Protein AF-A0A2S7U3H9-F1 (afdb_monomer_lite)

Secondary structure (DSSP, 8-state):
---EEETTEEESS---SSTT--HHHHHHHHHHHHHHH--SS-PPP-------TTSSS----HHHHHTTTTTSTTHHHHHHHHHHHHHHHTTS--TTTSPPPPP-S--GGG--TTT-

Radius of gyration: 21.02 Å; chains: 1; bounding box: 39×39×53 Å

Foldseek 3Di:
DDWDDDPPDIDPPDDDPDPPDDPLVVLVVSVVVVVVPDPPDPDDDDDDRDDPPPDPPHDDDPVVVVVCVVVCPVDPVVVVVVVVVVCVVVVVDDCVVPPDDDDDDDGPVPDDPVRD

Sequence (116 aa):
MRYWCDDANIYHPFTPEDKKFYFTDAITNKALGWLDEEPAEDKPFYLYLAFTAPHYPLHAWPEDIAKYKGKYDSGYESIRKARYQRMVKMGLIDPAKSPMQRWKGRAWSELTGIEL

Structure (mmCIF, N/CA/C/O backbone):
data_AF-A0A2S7U3H9-F1
#
_entry.id   AF-A0A2S7U3H9-F1
#
loop_
_atom_site.group_PDB
_atom_site.id
_atom_site.type_symbol
_atom_site.label_atom_id
_atom_site.label_alt_id
_atom_site.label_comp_id
_atom_site.label_asym_id
_atom_site.label_entity_id
_atom_site.label_seq_id
_atom_site.pdbx_PDB_ins_code
_atom_site.Cartn_x
_atom_site.Cartn_y
_atom_site.Cartn_z
_atom_site.occupancy
_atom_site.B_iso_or_equiv
_atom_site.auth_seq_id
_atom_site.auth_comp_id
_atom_site.auth_asym_id
_atom_site.auth_atom_id
_atom_site.pdbx_PDB_model_num
ATOM 1 N N . MET A 1 1 ? -4.410 20.529 4.223 1.00 52.19 1 MET A N 1
ATOM 2 C CA . MET A 1 1 ? -4.598 20.672 5.681 1.00 52.19 1 MET A CA 1
ATOM 3 C C . MET A 1 1 ? -4.945 19.291 6.226 1.00 52.19 1 MET A C 1
ATOM 5 O O . MET A 1 1 ? -5.853 18.681 5.677 1.00 52.19 1 MET A O 1
ATOM 9 N N . ARG A 1 2 ? -4.132 18.718 7.130 1.00 71.12 2 ARG A N 1
ATOM 10 C CA . ARG A 1 2 ? -4.264 17.311 7.567 1.00 71.12 2 ARG A CA 1
ATOM 11 C C . ARG A 1 2 ? -5.071 17.259 8.861 1.00 71.12 2 ARG A C 1
ATOM 13 O O . ARG A 1 2 ? -4.546 17.613 9.914 1.00 71.12 2 ARG A O 1
ATOM 20 N N . TYR A 1 3 ? -6.334 16.869 8.744 1.00 85.31 3 TYR A N 1
ATOM 21 C CA . TYR A 1 3 ? -7.171 16.513 9.884 1.00 85.31 3 TYR A CA 1
ATOM 22 C C . TYR A 1 3 ? -6.816 15.097 10.333 1.00 85.31 3 TYR A C 1
ATOM 24 O O . TYR A 1 3 ? -6.599 14.222 9.493 1.00 85.31 3 TYR A O 1
ATOM 32 N N . TRP A 1 4 ? -6.766 14.888 11.641 1.00 86.44 4 TRP A N 1
ATOM 33 C CA . TRP A 1 4 ? -6.737 13.567 12.253 1.00 86.44 4 TRP A CA 1
ATOM 34 C C . TRP A 1 4 ? -7.971 13.426 13.128 1.00 86.44 4 TRP A C 1
ATOM 36 O O . TRP A 1 4 ? -8.227 14.302 13.950 1.00 86.44 4 TRP A O 1
ATOM 46 N N . CYS A 1 5 ? -8.734 12.358 12.933 1.00 88.38 5 CYS A N 1
ATOM 47 C CA . CYS A 1 5 ? -9.906 12.066 13.745 1.00 88.38 5 CYS A CA 1
ATOM 48 C C . CYS A 1 5 ? -9.653 10.766 14.508 1.00 88.38 5 CYS A C 1
ATOM 50 O O . CYS A 1 5 ? -9.309 9.762 13.887 1.00 88.38 5 CYS A O 1
ATOM 52 N N . ASP A 1 6 ? -9.829 10.802 15.824 1.00 88.69 6 ASP A N 1
ATOM 53 C CA . ASP A 1 6 ? -9.786 9.636 16.706 1.00 88.69 6 ASP A CA 1
ATOM 54 C C . ASP A 1 6 ? -11.073 9.617 17.535 1.00 88.69 6 ASP A C 1
ATOM 56 O O . ASP A 1 6 ? -11.254 10.425 18.451 1.00 88.69 6 ASP A O 1
ATOM 60 N N . ASP A 1 7 ? -12.000 8.748 17.135 1.00 86.81 7 ASP A N 1
ATOM 61 C CA . ASP A 1 7 ? -13.388 8.725 17.593 1.00 86.81 7 ASP A CA 1
ATOM 62 C C . ASP A 1 7 ? -14.040 10.121 17.541 1.00 86.81 7 ASP A C 1
ATOM 64 O O . ASP A 1 7 ? -14.244 10.685 16.463 1.00 86.81 7 ASP A O 1
ATOM 68 N N . ALA A 1 8 ? -14.368 10.695 18.699 1.00 89.75 8 ALA A N 1
ATOM 69 C CA . ALA A 1 8 ? -14.994 12.010 18.812 1.00 89.75 8 ALA A CA 1
ATOM 70 C C . ALA A 1 8 ? -13.994 13.180 18.727 1.00 89.75 8 ALA A C 1
ATOM 72 O O . ALA A 1 8 ? -14.408 14.339 18.658 1.00 89.75 8 ALA A O 1
ATOM 73 N N . ASN A 1 9 ? -12.688 12.907 18.752 1.00 91.69 9 ASN A N 1
ATOM 74 C CA . ASN A 1 9 ? -11.654 13.934 18.784 1.00 91.69 9 ASN A CA 1
ATOM 75 C C . ASN A 1 9 ? -11.182 14.275 17.373 1.00 91.69 9 ASN A C 1
ATOM 77 O O . ASN A 1 9 ? -10.853 13.391 16.585 1.00 91.69 9 ASN A O 1
ATOM 81 N N . ILE A 1 10 ? -11.092 15.571 17.072 1.00 92.19 10 ILE A N 1
ATOM 82 C CA . ILE A 1 10 ? -10.578 16.080 15.799 1.00 92.19 10 ILE A CA 1
ATOM 83 C C . ILE A 1 10 ? -9.367 16.963 16.084 1.00 92.19 10 ILE A C 1
ATOM 85 O O . ILE A 1 10 ? -9.460 17.960 16.798 1.00 92.19 10 ILE A O 1
ATOM 89 N N . TYR A 1 11 ? -8.236 16.624 15.477 1.00 90.19 11 TYR A N 1
ATOM 90 C CA . TYR A 1 11 ? -6.971 17.334 15.604 1.00 90.19 11 TYR A CA 1
ATOM 91 C C . TYR A 1 11 ? -6.630 18.018 14.281 1.00 90.19 11 TYR A C 1
ATOM 93 O O . TYR A 1 11 ? -6.632 17.387 13.218 1.00 90.19 11 TYR A O 1
ATOM 101 N N . HIS A 1 12 ? -6.332 19.320 14.336 1.00 88.81 12 HIS A N 1
ATOM 102 C CA . HIS A 1 12 ? -5.962 20.089 13.154 1.00 88.81 12 HIS A CA 1
ATOM 103 C C . HIS A 1 12 ? -5.123 21.351 13.485 1.00 88.81 12 HIS A C 1
ATOM 105 O O . HIS A 1 12 ? -5.631 22.246 14.161 1.00 88.81 12 HIS A O 1
ATOM 111 N N . PRO A 1 13 ? -3.899 21.502 12.935 1.00 88.00 13 PRO A N 1
ATOM 112 C CA . PRO A 1 13 ? -3.172 20.483 12.183 1.00 88.00 13 PRO A CA 1
ATOM 113 C C . PRO A 1 13 ? -2.770 19.330 13.108 1.00 88.00 13 PRO A C 1
ATOM 115 O O . PRO A 1 13 ? -2.547 19.535 14.298 1.00 88.00 13 PRO A O 1
ATOM 118 N N . PHE A 1 14 ? -2.647 18.125 12.560 1.00 88.62 14 PHE A N 1
ATOM 119 C CA . PHE A 1 14 ? -2.062 17.008 13.292 1.00 88.62 14 PHE A CA 1
ATOM 120 C C . PHE A 1 14 ? -0.651 16.706 12.789 1.00 88.62 14 PHE A C 1
ATOM 122 O O . PHE A 1 14 ? -0.452 16.371 11.617 1.00 88.62 14 PHE A O 1
ATOM 129 N N . THR A 1 15 ? 0.311 16.808 13.703 1.00 90.12 15 THR A N 1
ATOM 130 C CA . THR A 1 15 ? 1.683 16.336 13.526 1.00 90.12 15 THR A CA 1
ATOM 131 C C . THR A 1 15 ? 1.978 15.393 14.688 1.00 90.12 15 THR A C 1
ATOM 133 O O . THR A 1 15 ? 2.014 15.860 15.825 1.00 90.12 15 THR A O 1
ATOM 136 N N . PRO A 1 16 ? 2.166 14.091 14.437 1.00 89.12 16 PRO A N 1
ATOM 137 C CA . PRO A 1 16 ? 2.538 13.152 15.486 1.00 89.12 16 PRO A CA 1
ATOM 138 C C . PRO A 1 16 ? 3.865 13.550 16.141 1.00 89.12 16 PRO A C 1
ATOM 140 O O . PRO A 1 16 ? 4.825 13.873 15.439 1.00 89.12 16 PRO A O 1
ATOM 143 N N . GLU A 1 17 ? 3.932 13.497 17.472 1.00 91.62 17 GLU A N 1
ATOM 144 C CA . GLU A 1 17 ? 5.188 13.689 18.212 1.00 91.62 17 GLU A CA 1
ATOM 145 C C . GLU A 1 17 ? 6.106 12.467 18.083 1.00 91.62 17 GLU A C 1
ATOM 147 O O . GLU A 1 17 ? 7.327 12.601 17.959 1.00 91.62 17 GLU A O 1
ATOM 152 N N . ASP A 1 18 ? 5.515 11.267 18.067 1.00 93.81 18 ASP A N 1
ATOM 153 C CA . ASP A 1 18 ? 6.255 10.033 17.847 1.00 93.81 18 ASP A CA 1
ATOM 154 C C . ASP A 1 18 ? 6.685 9.922 16.381 1.00 93.81 18 ASP A C 1
ATOM 156 O O . ASP A 1 18 ? 5.874 9.814 15.458 1.00 93.81 18 ASP A O 1
ATOM 160 N N . LYS A 1 19 ? 8.001 9.878 16.173 1.00 91.62 19 LYS A N 1
ATOM 161 C CA . LYS A 1 19 ? 8.614 9.673 14.857 1.00 91.62 19 LYS A CA 1
ATOM 162 C C . LYS A 1 19 ? 8.305 8.300 14.258 1.00 91.62 19 LYS A C 1
ATOM 164 O O . LYS A 1 19 ? 8.535 8.109 13.068 1.00 91.62 19 LYS A O 1
ATOM 169 N N . LYS A 1 20 ? 7.820 7.352 15.063 1.00 92.81 20 LYS A N 1
ATOM 170 C CA . LYS A 1 20 ? 7.366 6.030 14.625 1.00 92.81 20 LYS A CA 1
ATOM 171 C C . LYS A 1 20 ? 5.888 5.995 14.237 1.00 92.81 20 LYS A C 1
ATOM 173 O O . LYS A 1 20 ? 5.383 4.935 13.886 1.00 92.81 20 LYS A O 1
ATOM 178 N N . PHE A 1 21 ? 5.187 7.128 14.261 1.00 93.62 21 PHE A N 1
ATOM 179 C CA . PHE A 1 21 ? 3.818 7.173 13.774 1.00 93.62 21 PHE A CA 1
ATOM 180 C C . PHE A 1 21 ? 3.760 6.893 12.267 1.00 93.62 21 PHE A C 1
ATOM 182 O O . PHE A 1 21 ? 4.319 7.634 11.454 1.00 93.62 21 PHE A O 1
ATOM 189 N N . TYR A 1 22 ? 2.996 5.870 11.888 1.00 94.19 22 TYR A N 1
ATOM 190 C CA . TYR A 1 22 ? 2.642 5.577 10.505 1.00 94.19 22 TYR A CA 1
ATOM 191 C C . TYR A 1 22 ? 1.154 5.270 10.410 1.00 94.19 22 TYR A C 1
ATOM 193 O O . TYR A 1 22 ? 0.599 4.538 11.225 1.00 94.19 22 TYR A O 1
ATOM 201 N N . PHE A 1 23 ? 0.481 5.873 9.431 1.00 92.44 23 PHE A N 1
ATOM 202 C CA . PHE A 1 23 ? -0.981 5.918 9.426 1.00 92.44 23 PHE A CA 1
ATOM 203 C C . PHE A 1 23 ? -1.615 4.525 9.286 1.00 92.44 23 PHE A C 1
ATOM 205 O O . PHE A 1 23 ? -2.581 4.215 9.977 1.00 92.44 23 PHE A O 1
ATOM 212 N N . THR A 1 24 ? -1.041 3.655 8.454 1.00 95.31 24 THR A N 1
ATOM 213 C CA . THR A 1 24 ? -1.489 2.259 8.330 1.00 95.31 24 THR A CA 1
ATOM 214 C C . THR A 1 24 ? -1.421 1.522 9.671 1.00 95.31 24 THR A C 1
ATOM 216 O O . THR A 1 24 ? -2.350 0.793 10.023 1.00 95.31 24 THR A O 1
ATOM 219 N N . ASP A 1 25 ? -0.363 1.765 10.447 1.00 95.62 25 ASP A N 1
ATOM 220 C CA . ASP A 1 25 ? -0.154 1.129 11.749 1.00 95.62 25 ASP A CA 1
ATOM 221 C C . ASP A 1 25 ? -1.126 1.706 12.783 1.00 95.62 25 ASP A C 1
ATOM 223 O O . ASP A 1 25 ? -1.748 0.954 13.522 1.00 95.62 25 ASP A O 1
ATOM 227 N N . ALA A 1 26 ? -1.350 3.024 12.780 1.00 94.19 26 ALA A N 1
ATOM 228 C CA . ALA A 1 26 ? -2.309 3.679 13.670 1.00 94.19 26 ALA A CA 1
ATOM 229 C C . ALA A 1 26 ? -3.753 3.188 13.451 1.00 94.19 26 ALA A C 1
ATOM 231 O O . ALA A 1 26 ? -4.440 2.877 14.423 1.00 94.19 26 ALA A O 1
ATOM 232 N N . ILE A 1 27 ? -4.194 3.055 12.189 1.00 94.44 27 ILE A N 1
ATOM 233 C CA . ILE A 1 27 ? -5.505 2.474 11.843 1.00 94.44 27 ILE A CA 1
ATOM 234 C C . ILE A 1 27 ? -5.613 1.042 12.385 1.00 94.44 27 ILE A C 1
ATOM 236 O O . ILE A 1 27 ? -6.617 0.682 12.996 1.00 94.44 27 ILE A O 1
ATOM 240 N N . THR A 1 28 ? -4.573 0.229 12.179 1.00 96.31 28 THR A N 1
ATOM 241 C CA . THR A 1 28 ? -4.563 -1.176 12.612 1.00 96.31 28 THR A CA 1
ATOM 242 C C . THR A 1 28 ? -4.564 -1.297 14.134 1.00 96.31 28 THR A C 1
ATOM 244 O O . THR A 1 28 ? -5.359 -2.050 14.683 1.00 96.31 28 THR A O 1
ATOM 247 N N . ASN A 1 29 ? -3.723 -0.528 14.828 1.00 95.56 29 ASN A N 1
ATOM 248 C CA . ASN A 1 29 ? -3.612 -0.562 16.285 1.00 95.56 29 ASN A CA 1
ATOM 249 C C . ASN A 1 29 ? -4.911 -0.118 16.964 1.00 95.56 29 ASN A C 1
ATOM 251 O O . ASN A 1 29 ? -5.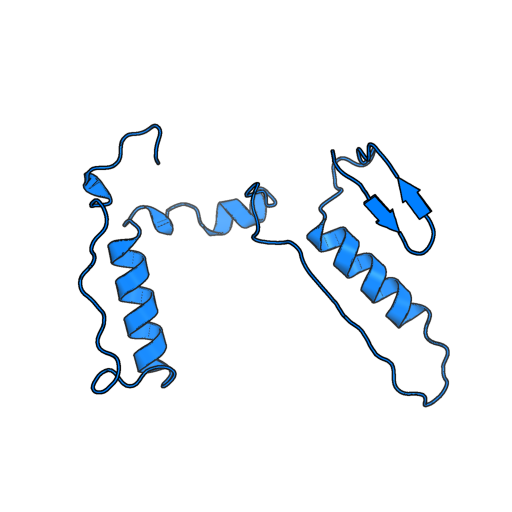311 -0.725 17.951 1.00 95.56 29 ASN A O 1
ATOM 255 N N . LYS A 1 30 ? -5.602 0.893 16.418 1.00 93.62 30 LYS A N 1
ATOM 256 C CA . LYS A 1 30 ? -6.921 1.300 16.921 1.00 93.62 30 LYS A CA 1
ATOM 257 C C . LYS A 1 30 ? -7.952 0.181 16.754 1.00 93.62 30 LYS A C 1
ATOM 259 O O . LYS A 1 30 ? -8.686 -0.116 17.688 1.00 93.62 30 LYS A O 1
ATOM 264 N N . ALA A 1 31 ? -7.965 -0.469 15.591 1.00 94.44 31 ALA A N 1
ATOM 265 C CA . ALA A 1 31 ? -8.862 -1.587 15.319 1.00 94.44 31 ALA A CA 1
ATOM 266 C C . ALA A 1 31 ? -8.600 -2.802 16.223 1.00 94.44 31 ALA A C 1
ATOM 268 O O . ALA A 1 31 ? -9.549 -3.440 16.664 1.00 94.44 31 ALA A O 1
ATOM 269 N N . LEU A 1 32 ? -7.330 -3.099 16.522 1.00 94.69 32 LEU A N 1
ATOM 270 C CA . LEU A 1 32 ? -6.958 -4.116 17.508 1.00 94.69 32 LEU A CA 1
ATOM 271 C C . LEU A 1 32 ? -7.428 -3.729 18.913 1.00 94.69 32 LEU A C 1
ATOM 273 O O . LEU A 1 32 ? -7.998 -4.569 19.592 1.00 94.69 32 LEU A O 1
ATOM 277 N N . GLY A 1 33 ? -7.281 -2.459 19.304 1.00 93.12 33 GLY A N 1
ATOM 278 C CA . GLY A 1 33 ? -7.803 -1.959 20.578 1.00 93.12 33 GLY A CA 1
ATOM 279 C C . GLY A 1 33 ? -9.306 -2.197 20.732 1.00 93.12 33 GLY A C 1
ATOM 280 O O . GLY A 1 33 ? -9.730 -2.712 21.757 1.00 93.12 33 GLY A O 1
ATOM 281 N N . TRP A 1 34 ? -10.103 -1.931 19.690 1.00 91.12 34 TRP A N 1
ATOM 282 C CA . TRP A 1 34 ? -11.535 -2.254 19.715 1.00 91.12 34 TRP A CA 1
ATOM 283 C C . TRP A 1 34 ? -11.799 -3.754 19.879 1.00 91.12 34 TRP A C 1
ATOM 285 O O . TRP A 1 34 ? -12.680 -4.127 20.640 1.00 91.12 34 TRP A O 1
ATOM 295 N N . LEU A 1 35 ? -11.031 -4.614 19.203 1.00 88.62 35 LEU A N 1
ATOM 296 C CA . LEU A 1 35 ? -11.164 -6.070 19.334 1.00 88.62 35 LEU A CA 1
ATOM 297 C C . LEU A 1 35 ? -10.756 -6.587 20.724 1.00 88.62 35 LEU A C 1
ATOM 299 O O . LEU A 1 35 ? -11.327 -7.572 21.183 1.00 88.62 35 LEU A O 1
ATOM 303 N N . ASP A 1 36 ? -9.789 -5.939 21.376 1.00 89.25 36 ASP A N 1
ATOM 304 C CA . ASP A 1 36 ? -9.339 -6.277 22.732 1.00 89.25 36 ASP A CA 1
ATOM 305 C C . ASP A 1 36 ? -10.305 -5.752 23.816 1.00 89.25 36 ASP A C 1
ATOM 307 O O . ASP A 1 36 ? -10.384 -6.321 24.905 1.00 89.25 36 ASP A O 1
ATOM 311 N N . GLU A 1 37 ? -11.035 -4.668 23.528 1.00 85.19 37 GLU A N 1
ATOM 312 C CA . GLU A 1 37 ? -12.052 -4.072 24.405 1.00 85.19 37 GLU A CA 1
ATOM 313 C C . GLU A 1 37 ? -13.396 -4.815 24.378 1.00 85.19 37 GLU A C 1
ATOM 315 O O . GLU A 1 37 ? -14.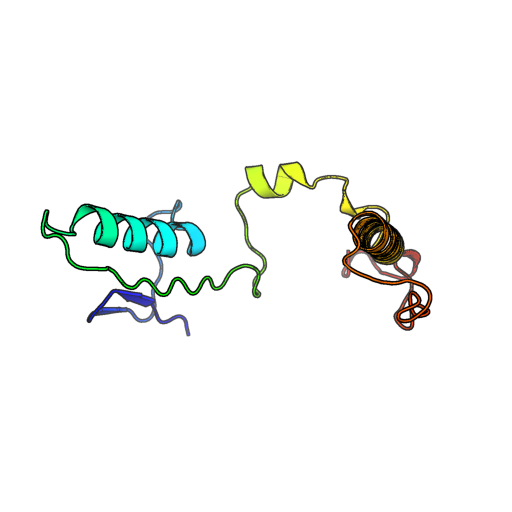189 -4.643 25.309 1.00 85.19 37 GLU A O 1
ATOM 320 N N . GLU A 1 38 ? -13.666 -5.629 23.348 1.00 67.50 38 GLU A N 1
ATOM 321 C CA . GLU A 1 38 ? -14.928 -6.365 23.220 1.00 67.50 38 GLU A CA 1
ATOM 322 C C . GLU A 1 38 ? -15.151 -7.272 24.451 1.00 67.50 38 GLU A C 1
ATOM 324 O O . GLU A 1 38 ? -14.387 -8.220 24.685 1.00 67.50 38 GLU A O 1
ATOM 329 N N . PRO A 1 39 ? -16.186 -7.004 25.275 1.00 62.16 39 PRO A N 1
ATOM 330 C CA . PRO A 1 39 ? -16.483 -7.838 26.425 1.00 62.16 39 PRO A CA 1
ATOM 331 C C . PRO A 1 39 ? -16.886 -9.239 25.963 1.00 62.16 39 PRO A C 1
ATOM 333 O O . PRO A 1 39 ? -17.413 -9.425 24.870 1.00 62.16 39 PRO A O 1
ATOM 336 N N . ALA A 1 40 ? -16.664 -10.224 26.834 1.00 61.56 40 ALA A N 1
ATOM 337 C CA . ALA A 1 40 ? -17.005 -11.635 26.648 1.00 61.56 40 ALA A CA 1
ATOM 338 C C . ALA A 1 40 ? -18.530 -11.896 26.575 1.00 61.56 40 ALA A C 1
ATOM 340 O O . ALA A 1 40 ? -19.077 -12.673 27.355 1.00 61.56 40 ALA A O 1
ATOM 341 N N . GLU A 1 41 ? -19.237 -11.227 25.669 1.00 67.75 41 GLU A N 1
ATOM 342 C CA . GLU A 1 41 ? -20.623 -11.497 25.311 1.00 67.75 41 GLU A CA 1
ATOM 343 C C . GLU A 1 41 ? -20.659 -12.046 23.881 1.00 67.75 41 GLU A C 1
ATOM 345 O O . GLU A 1 41 ? -19.968 -11.543 23.001 1.00 67.75 41 GLU A O 1
ATOM 350 N N . ASP A 1 42 ? -21.489 -13.061 23.631 1.00 75.25 42 ASP A N 1
ATOM 351 C CA . ASP A 1 42 ? -21.644 -13.748 22.335 1.00 75.25 42 ASP A CA 1
ATOM 352 C C . ASP A 1 42 ? -22.299 -12.874 21.232 1.00 75.25 42 ASP A C 1
ATOM 354 O O . ASP A 1 42 ? -23.112 -13.344 20.430 1.00 75.25 42 ASP A O 1
ATOM 358 N N . LYS A 1 43 ? -22.010 -11.569 21.195 1.00 83.81 43 LYS A N 1
ATOM 359 C CA . LYS A 1 43 ? -22.545 -10.630 20.209 1.00 83.81 43 LYS A CA 1
ATOM 360 C C . LYS A 1 43 ? -21.605 -10.522 19.003 1.00 83.81 43 LYS A C 1
ATOM 362 O O . LYS A 1 43 ? -20.389 -10.498 19.160 1.00 83.81 43 LYS A O 1
ATOM 367 N N . PRO A 1 44 ? -22.146 -10.439 17.776 1.00 86.31 44 PRO A N 1
ATOM 368 C CA . PRO A 1 44 ? -21.328 -10.228 16.590 1.00 86.31 44 PRO A CA 1
ATOM 369 C C . PRO A 1 44 ? -20.761 -8.801 16.555 1.00 86.31 44 PRO A C 1
ATOM 371 O O . PRO A 1 44 ? -21.486 -7.834 16.785 1.00 86.31 44 PRO A O 1
ATOM 374 N N . PHE A 1 45 ? -19.488 -8.682 16.178 1.00 86.94 45 PHE A N 1
ATOM 375 C CA . PHE A 1 45 ? -18.792 -7.413 15.962 1.00 86.94 45 PHE A CA 1
ATOM 376 C C . PHE A 1 45 ? -18.780 -7.021 14.476 1.00 86.94 45 PHE A C 1
ATOM 378 O O . PHE A 1 45 ? -18.650 -7.878 13.597 1.00 86.94 45 PHE A O 1
ATOM 385 N N . TYR A 1 46 ? -18.879 -5.721 14.182 1.00 91.31 46 TYR A N 1
ATOM 386 C CA . TYR A 1 46 ? -18.711 -5.174 12.833 1.00 91.31 46 TYR A CA 1
ATOM 387 C C . TYR A 1 46 ? -17.539 -4.193 12.797 1.00 91.31 46 TYR A C 1
ATOM 389 O O . TYR A 1 46 ? -17.559 -3.171 13.478 1.00 91.31 46 TYR A O 1
ATOM 397 N N . LEU A 1 47 ? -16.560 -4.473 11.933 1.00 92.69 47 LEU A N 1
ATOM 398 C CA . LEU A 1 47 ? -15.378 -3.639 11.741 1.00 92.69 47 LEU A CA 1
ATOM 399 C C . LEU A 1 47 ? -15.277 -3.151 10.304 1.00 92.69 47 LEU A C 1
ATOM 401 O O . LEU A 1 47 ? -15.157 -3.951 9.374 1.00 92.69 47 LEU A O 1
ATOM 405 N N . TYR A 1 48 ? -15.234 -1.834 10.127 1.00 94.75 48 TYR A N 1
ATOM 406 C CA . TYR A 1 48 ? -14.886 -1.224 8.851 1.00 94.75 48 TYR A CA 1
ATOM 407 C C . TYR A 1 48 ? -13.473 -0.645 8.909 1.00 94.75 48 TYR A C 1
ATOM 409 O O . TYR A 1 48 ? -13.235 0.377 9.548 1.00 94.75 48 TYR A O 1
ATOM 417 N N . LEU A 1 49 ? -12.537 -1.301 8.220 1.00 94.94 49 LEU A N 1
ATOM 418 C CA . LEU A 1 49 ? -11.129 -0.914 8.205 1.00 94.94 49 LEU A CA 1
ATOM 419 C C . LEU A 1 49 ? -10.751 -0.273 6.865 1.00 94.94 49 LEU A C 1
ATOM 421 O O . LEU A 1 49 ? -10.467 -0.957 5.882 1.00 94.94 49 LEU A O 1
ATOM 425 N N . ALA A 1 50 ? -10.757 1.059 6.825 1.00 94.25 50 AL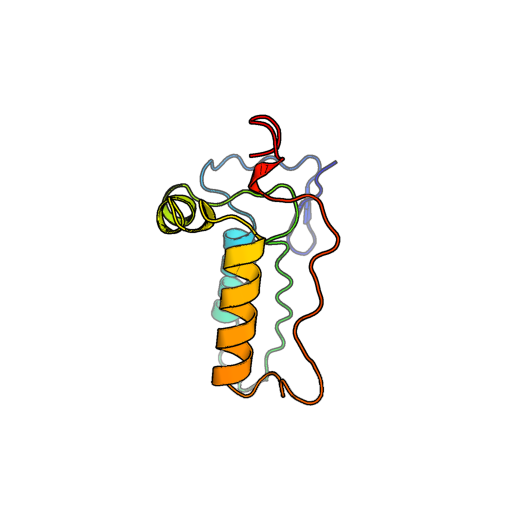A A N 1
ATOM 426 C CA . ALA A 1 50 ? -10.520 1.840 5.613 1.00 94.25 50 ALA A CA 1
ATOM 427 C C . ALA A 1 50 ? -9.096 2.407 5.563 1.00 94.25 50 ALA A C 1
ATOM 429 O O . ALA A 1 50 ? -8.861 3.572 5.885 1.00 94.25 50 ALA A O 1
ATOM 430 N N . PHE A 1 51 ? -8.128 1.592 5.145 1.00 95.31 51 PHE A N 1
ATOM 431 C CA . PHE A 1 51 ? -6.765 2.079 4.937 1.00 95.31 51 PHE A CA 1
ATOM 432 C C . PHE A 1 51 ? -6.697 3.169 3.865 1.00 95.31 51 PHE A C 1
ATOM 434 O O . PHE A 1 51 ? -7.362 3.094 2.833 1.00 95.31 51 PHE A O 1
ATOM 441 N N . THR A 1 52 ? -5.816 4.150 4.074 1.00 92.88 52 THR A N 1
ATOM 442 C CA . THR A 1 52 ? -5.499 5.150 3.045 1.00 92.88 52 THR A CA 1
ATOM 443 C C . THR A 1 52 ? -4.292 4.761 2.200 1.00 92.88 52 THR A C 1
ATOM 445 O O . THR A 1 52 ? -4.123 5.277 1.100 1.00 92.88 52 THR A O 1
ATOM 448 N N . ALA A 1 53 ? -3.430 3.860 2.679 1.00 95.19 53 ALA A N 1
ATOM 449 C CA . ALA A 1 53 ? -2.378 3.286 1.849 1.00 95.19 53 ALA A CA 1
ATOM 450 C C . ALA A 1 53 ? -3.003 2.490 0.681 1.00 95.19 53 ALA A C 1
ATOM 452 O O . ALA A 1 53 ? -4.031 1.842 0.873 1.00 95.19 53 ALA A O 1
ATOM 453 N N . PRO A 1 54 ? -2.409 2.492 -0.527 1.00 95.12 54 PRO A N 1
ATOM 454 C CA . PRO A 1 54 ? -1.129 3.088 -0.913 1.00 95.12 54 PRO A CA 1
ATOM 455 C C . PRO A 1 54 ? -1.291 4.463 -1.597 1.00 95.12 54 PRO A C 1
ATOM 457 O O . PRO A 1 54 ? -0.558 4.773 -2.535 1.00 95.12 54 PRO A O 1
ATOM 460 N N . HIS A 1 55 ? -2.290 5.262 -1.204 1.00 94.38 55 HIS A N 1
ATOM 461 C CA . HIS A 1 55 ? -2.551 6.566 -1.815 1.00 94.38 55 HIS A CA 1
ATOM 462 C C . HIS A 1 55 ? -1.365 7.527 -1.642 1.00 94.38 55 HIS A C 1
ATOM 464 O O . HIS A 1 55 ? -0.574 7.409 -0.707 1.00 94.38 55 HIS A O 1
ATOM 470 N N . TYR A 1 56 ? -1.256 8.510 -2.538 1.00 90.62 56 TYR A N 1
ATOM 471 C CA . TYR A 1 56 ? -0.231 9.542 -2.430 1.00 90.62 56 TYR A CA 1
ATOM 472 C C . TYR A 1 56 ? -0.387 10.367 -1.129 1.00 90.62 56 TYR A C 1
ATOM 474 O O . TYR A 1 56 ? -1.508 10.576 -0.654 1.00 90.62 56 TYR A O 1
ATOM 482 N N . PRO A 1 57 ? 0.705 10.918 -0.572 1.00 92.31 57 PRO A N 1
ATOM 483 C CA . PRO A 1 57 ? 2.102 10.711 -0.961 1.00 92.31 57 PRO A CA 1
ATOM 484 C C . PRO A 1 57 ? 2.603 9.296 -0.622 1.00 92.31 57 PRO A C 1
ATOM 486 O O . PRO A 1 57 ? 2.232 8.723 0.399 1.00 92.31 57 PRO A O 1
ATOM 489 N N . LEU A 1 58 ? 3.454 8.739 -1.489 1.00 94.00 58 LEU A N 1
ATOM 490 C CA . LEU A 1 58 ? 3.949 7.364 -1.378 1.00 94.00 58 LEU A CA 1
ATOM 491 C C . LEU A 1 58 ? 5.052 7.268 -0.316 1.00 94.00 58 LEU A C 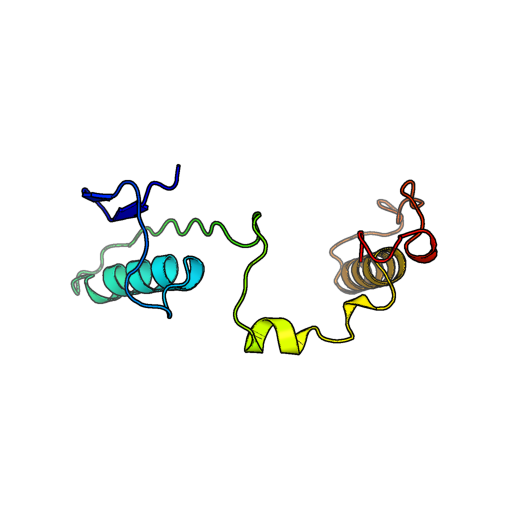1
ATOM 493 O O . LEU A 1 58 ? 6.226 7.482 -0.608 1.00 94.00 58 LEU A O 1
ATOM 497 N N . HIS A 1 59 ? 4.674 6.937 0.915 1.00 94.12 59 HIS A N 1
ATOM 498 C CA . HIS A 1 59 ? 5.607 6.701 2.016 1.00 94.12 59 HIS A CA 1
ATOM 499 C C . HIS A 1 59 ? 5.439 5.288 2.575 1.00 94.12 59 HIS A C 1
ATOM 501 O O . HIS A 1 59 ? 4.320 4.790 2.703 1.00 94.12 59 HIS A O 1
ATOM 507 N N . ALA A 1 60 ? 6.550 4.665 2.949 1.00 96.06 60 ALA A N 1
ATOM 508 C CA . ALA A 1 60 ? 6.605 3.370 3.617 1.00 96.06 60 ALA A CA 1
ATOM 509 C C . ALA A 1 60 ? 7.864 3.303 4.489 1.00 96.06 60 ALA A C 1
ATOM 511 O O . ALA A 1 60 ? 8.760 4.142 4.349 1.00 96.06 60 ALA A O 1
ATOM 512 N N . TRP A 1 61 ? 7.940 2.305 5.366 1.00 95.88 61 TRP A N 1
ATOM 513 C CA . TRP A 1 61 ? 9.123 2.086 6.187 1.00 95.88 61 TRP A CA 1
ATOM 514 C C . TRP A 1 61 ? 10.352 1.720 5.333 1.00 95.88 61 TRP A C 1
ATOM 516 O O . TRP A 1 61 ? 10.205 1.028 4.317 1.00 95.88 61 TRP A O 1
ATOM 526 N N . PRO A 1 62 ? 11.573 2.159 5.702 1.00 96.06 62 PRO A N 1
ATOM 527 C CA . PRO A 1 62 ? 12.790 1.850 4.947 1.00 96.06 62 PRO A CA 1
ATOM 528 C C . PRO A 1 62 ? 12.989 0.352 4.678 1.00 96.06 62 PRO A C 1
ATOM 530 O O . PRO A 1 62 ? 13.370 -0.035 3.574 1.00 96.06 62 PRO A O 1
ATOM 533 N N . GLU A 1 63 ? 12.689 -0.500 5.655 1.00 96.88 63 GLU A N 1
ATOM 534 C CA . GLU A 1 63 ? 12.747 -1.958 5.559 1.00 96.88 63 GLU A CA 1
ATOM 535 C C . GLU A 1 63 ? 11.731 -2.533 4.567 1.00 96.88 63 GLU A C 1
ATOM 537 O O . GLU A 1 63 ? 12.025 -3.517 3.886 1.00 96.88 63 GLU A O 1
ATOM 542 N N . ASP A 1 64 ? 10.561 -1.908 4.430 1.00 96.06 64 ASP A N 1
ATOM 543 C CA . ASP A 1 64 ? 9.562 -2.297 3.440 1.00 96.06 64 ASP A CA 1
ATOM 544 C C . ASP A 1 64 ? 9.982 -1.866 2.042 1.00 96.06 64 ASP A C 1
ATOM 546 O O . ASP A 1 64 ? 9.865 -2.658 1.111 1.00 96.06 64 ASP A O 1
ATOM 550 N N . ILE A 1 65 ? 10.550 -0.665 1.893 1.00 97.19 65 ILE A N 1
ATOM 551 C CA . ILE A 1 65 ? 11.111 -0.179 0.624 1.00 97.19 65 ILE A CA 1
ATOM 552 C C . ILE A 1 65 ? 12.270 -1.079 0.173 1.00 97.19 65 ILE A C 1
ATOM 554 O O . ILE A 1 65 ? 12.335 -1.477 -0.994 1.00 97.19 65 ILE A O 1
ATOM 558 N N . ALA A 1 66 ? 13.160 -1.460 1.094 1.00 97.81 66 ALA A N 1
ATOM 559 C CA . ALA A 1 66 ? 14.332 -2.286 0.813 1.00 97.81 66 ALA A CA 1
ATOM 560 C C . ALA A 1 66 ? 13.977 -3.631 0.154 1.00 97.81 66 ALA A C 1
ATOM 562 O O . ALA A 1 66 ? 14.699 -4.078 -0.739 1.00 97.81 66 ALA A O 1
ATOM 563 N N . LYS A 1 67 ? 12.830 -4.235 0.507 1.00 97.75 67 LYS A N 1
ATOM 564 C CA . LYS A 1 67 ? 12.322 -5.485 -0.102 1.00 97.75 67 LYS A CA 1
ATOM 565 C C . LYS A 1 67 ? 12.073 -5.372 -1.612 1.00 97.75 67 LYS A C 1
ATOM 567 O O . LYS A 1 67 ? 11.971 -6.393 -2.293 1.00 97.75 67 LYS A O 1
ATOM 572 N N . TYR A 1 68 ? 11.934 -4.155 -2.140 1.00 96.44 68 TYR A N 1
ATOM 573 C CA . TYR A 1 68 ? 11.632 -3.891 -3.548 1.00 96.44 68 TYR A CA 1
ATOM 574 C C . TYR A 1 68 ? 12.809 -3.285 -4.319 1.00 96.44 68 TYR A C 1
ATOM 576 O O . TYR A 1 68 ? 12.658 -3.004 -5.510 1.00 96.44 68 TYR A O 1
ATOM 584 N N . LYS A 1 69 ? 13.985 -3.128 -3.696 1.00 96.00 69 LYS A N 1
ATOM 585 C CA . LYS A 1 69 ? 15.189 -2.656 -4.389 1.00 96.00 69 LYS A CA 1
ATOM 586 C C . LYS A 1 69 ? 15.510 -3.575 -5.574 1.00 96.00 69 LYS A C 1
ATOM 588 O O . LYS A 1 69 ? 15.549 -4.793 -5.420 1.00 96.00 69 LYS A O 1
ATOM 593 N N . GLY A 1 70 ? 15.697 -3.002 -6.762 1.00 95.00 70 GLY A N 1
ATOM 594 C CA . GLY A 1 70 ? 15.963 -3.757 -7.990 1.00 95.00 70 GLY A CA 1
ATOM 595 C C . GLY A 1 70 ? 14.727 -4.370 -8.660 1.00 95.00 70 GLY A C 1
ATOM 596 O O . GLY A 1 70 ? 14.766 -4.760 -9.825 1.00 95.00 70 GLY A O 1
ATOM 597 N N . LYS A 1 71 ? 13.596 -4.477 -7.948 1.00 94.12 71 LYS A N 1
ATOM 598 C CA . LYS A 1 71 ? 12.418 -5.212 -8.433 1.00 94.12 71 LYS A CA 1
ATOM 599 C C . LYS A 1 71 ? 11.708 -4.503 -9.581 1.00 94.12 71 LYS A C 1
ATOM 601 O O . LYS A 1 71 ? 11.071 -5.169 -10.394 1.00 94.12 71 LYS A O 1
ATOM 606 N N . TYR A 1 72 ? 11.802 -3.178 -9.634 1.00 93.19 72 TYR A N 1
ATOM 607 C CA . TYR A 1 72 ? 11.134 -2.346 -10.635 1.00 93.19 72 TYR A CA 1
ATOM 608 C C . TYR A 1 72 ? 12.084 -1.784 -11.706 1.00 93.19 72 TYR A C 1
ATOM 610 O O . TYR A 1 72 ? 11.604 -1.160 -12.646 1.00 93.19 72 TYR A O 1
ATOM 618 N N . ASP A 1 73 ? 13.386 -2.091 -11.648 1.00 93.25 73 ASP A N 1
ATOM 619 C CA . ASP A 1 73 ? 14.415 -1.589 -12.581 1.00 93.25 73 ASP A CA 1
ATOM 620 C C . ASP A 1 73 ? 14.138 -1.965 -14.048 1.00 93.25 73 ASP A C 1
ATOM 622 O O . ASP A 1 73 ? 14.539 -1.263 -14.972 1.00 93.25 73 ASP A O 1
ATOM 626 N N . SER A 1 74 ? 13.407 -3.065 -14.267 1.00 92.19 74 SER A N 1
ATOM 627 C CA . SER A 1 74 ? 12.987 -3.531 -15.600 1.00 92.19 74 SER A CA 1
ATOM 628 C C . SER A 1 74 ? 11.838 -2.735 -16.239 1.00 92.19 74 SER A C 1
ATOM 630 O O . SER A 1 74 ? 11.447 -3.039 -17.370 1.00 92.19 74 SER A O 1
ATOM 632 N N . GLY A 1 75 ? 11.276 -1.758 -15.523 1.00 92.75 75 GLY A N 1
ATOM 633 C CA . GLY A 1 75 ? 10.236 -0.860 -16.012 1.00 92.75 75 GLY A CA 1
ATOM 634 C C . GLY A 1 75 ? 8.807 -1.396 -15.971 1.00 92.75 75 GLY A C 1
ATOM 635 O O . GLY A 1 75 ? 8.545 -2.595 -15.805 1.00 92.75 75 GLY A O 1
ATOM 636 N N . TYR A 1 76 ? 7.839 -0.484 -16.107 1.00 92.12 76 TYR A N 1
ATOM 637 C CA . TYR A 1 76 ? 6.421 -0.824 -15.965 1.00 92.12 76 TYR A CA 1
ATOM 638 C C . TYR A 1 76 ? 5.907 -1.770 -17.052 1.00 92.12 76 TYR A C 1
ATOM 640 O O . TYR A 1 76 ? 4.976 -2.522 -16.773 1.00 92.12 76 TYR A O 1
ATOM 648 N N . GLU A 1 77 ? 6.486 -1.813 -18.255 1.00 93.56 77 GLU A N 1
ATOM 649 C CA . GLU A 1 77 ? 6.051 -2.739 -19.306 1.00 93.56 77 GLU A CA 1
ATOM 650 C C . GLU A 1 77 ? 6.385 -4.187 -18.945 1.00 93.56 77 GLU A C 1
ATOM 652 O O . GLU A 1 77 ? 5.519 -5.065 -19.046 1.00 93.56 77 GLU A O 1
ATOM 657 N N . SER A 1 78 ? 7.610 -4.430 -18.470 1.00 93.81 78 SER A N 1
ATOM 658 C CA . SER A 1 78 ? 8.069 -5.746 -18.012 1.00 93.81 78 SER A CA 1
ATOM 659 C C . SER A 1 78 ? 7.221 -6.236 -16.839 1.00 93.81 78 SER A C 1
ATOM 661 O O . SER A 1 78 ? 6.703 -7.357 -16.850 1.00 93.81 78 SER A O 1
ATOM 663 N N . ILE A 1 79 ? 6.983 -5.356 -15.863 1.00 95.75 79 ILE A N 1
ATOM 664 C CA . ILE A 1 79 ? 6.162 -5.646 -14.682 1.00 95.75 79 ILE A CA 1
ATOM 665 C C . ILE A 1 79 ? 4.705 -5.904 -15.066 1.00 95.75 79 ILE A C 1
ATOM 667 O O . ILE A 1 79 ? 4.093 -6.856 -14.578 1.00 95.75 79 ILE A O 1
ATOM 671 N N . ARG A 1 80 ? 4.143 -5.103 -15.973 1.00 95.56 80 ARG A N 1
ATOM 672 C CA . ARG A 1 80 ? 2.786 -5.280 -16.500 1.00 95.56 80 ARG A CA 1
ATOM 673 C C . ARG A 1 80 ? 2.626 -6.631 -17.192 1.00 95.56 80 ARG A C 1
ATOM 675 O O . ARG A 1 80 ? 1.651 -7.331 -16.916 1.00 95.56 80 ARG A O 1
ATOM 682 N N . LYS A 1 81 ? 3.582 -7.023 -18.043 1.00 95.69 81 LYS A N 1
ATOM 683 C CA . LYS A 1 81 ? 3.583 -8.329 -18.721 1.00 95.69 81 LYS A CA 1
ATOM 684 C C . LYS A 1 81 ? 3.635 -9.479 -17.713 1.00 95.69 81 LYS A C 1
ATOM 686 O O . LYS A 1 81 ? 2.814 -10.391 -17.794 1.00 95.69 81 LYS A O 1
ATOM 691 N N . ALA A 1 82 ? 4.532 -9.401 -16.730 1.00 96.56 82 ALA A N 1
ATOM 692 C CA . ALA A 1 82 ? 4.656 -10.416 -15.685 1.00 96.56 82 ALA A CA 1
ATOM 693 C C . ALA A 1 82 ? 3.372 -10.550 -14.841 1.00 96.56 82 ALA A C 1
ATOM 695 O O . ALA A 1 82 ? 2.921 -11.665 -14.568 1.00 96.56 82 ALA A O 1
ATOM 696 N N . ARG A 1 83 ? 2.731 -9.429 -14.470 1.00 97.12 83 ARG A N 1
ATOM 697 C CA . ARG A 1 83 ? 1.443 -9.430 -13.750 1.00 97.12 83 ARG A CA 1
ATOM 698 C C . ARG A 1 83 ? 0.332 -10.079 -14.575 1.00 97.12 83 ARG A C 1
ATOM 700 O O . ARG A 1 83 ? -0.389 -10.918 -14.042 1.00 97.12 83 ARG A O 1
ATOM 707 N N . TYR A 1 84 ? 0.221 -9.744 -15.861 1.00 97.94 84 TYR A N 1
ATOM 708 C CA . TYR A 1 84 ? -0.768 -10.354 -16.753 1.00 97.94 84 TYR A CA 1
ATOM 709 C C . TYR A 1 84 ? -0.589 -11.874 -16.850 1.00 97.94 84 TYR A C 1
ATOM 711 O O . TYR A 1 84 ? -1.537 -12.623 -16.622 1.00 97.94 84 TYR A O 1
ATOM 719 N N . GLN A 1 85 ? 0.639 -12.340 -17.094 1.00 97.88 85 GLN A N 1
ATOM 720 C CA . GLN A 1 85 ? 0.951 -13.771 -17.170 1.00 97.88 85 GLN A CA 1
ATOM 721 C C . GLN A 1 85 ? 0.619 -14.509 -15.866 1.00 97.88 85 GLN A C 1
ATOM 723 O O . GLN A 1 85 ? 0.074 -15.612 -15.901 1.00 97.88 85 GLN A O 1
ATOM 728 N N . ARG A 1 86 ? 0.895 -13.895 -14.707 1.00 98.25 86 ARG A N 1
ATOM 729 C CA . ARG A 1 86 ? 0.526 -14.458 -13.402 1.00 98.25 86 ARG A CA 1
ATOM 730 C C . ARG A 1 86 ? -0.991 -14.554 -13.227 1.00 98.25 86 ARG A C 1
ATOM 732 O O . ARG A 1 86 ? -1.459 -15.589 -12.769 1.00 98.25 86 ARG A O 1
ATOM 739 N N . MET A 1 87 ? -1.748 -13.522 -13.608 1.00 98.50 87 MET A N 1
ATOM 740 C CA . MET A 1 87 ? -3.216 -13.542 -13.530 1.00 98.50 87 MET A CA 1
ATOM 741 C C . MET A 1 87 ? -3.826 -14.633 -14.419 1.00 98.50 87 MET A C 1
ATOM 743 O O . MET A 1 87 ? -4.729 -15.331 -13.967 1.00 98.50 87 MET A O 1
ATOM 747 N N . VAL A 1 88 ? -3.291 -14.840 -15.629 1.00 98.19 88 VAL A N 1
ATOM 748 C CA . VAL A 1 88 ? -3.692 -15.951 -16.513 1.00 98.19 88 VAL A CA 1
ATOM 749 C C . VAL A 1 88 ? -3.382 -17.302 -15.867 1.00 98.19 88 VAL A C 1
ATOM 751 O O . VAL A 1 88 ? -4.260 -18.153 -15.775 1.00 98.19 88 VAL A O 1
ATOM 754 N N . LYS A 1 89 ? -2.163 -17.493 -15.342 1.00 98.44 89 LYS A N 1
ATOM 755 C CA . LYS A 1 89 ? -1.771 -18.736 -14.652 1.00 98.44 89 LYS A CA 1
ATOM 756 C C . LYS A 1 89 ? -2.645 -19.036 -13.426 1.00 98.44 89 LYS A C 1
ATOM 758 O O . LYS A 1 89 ? -2.855 -20.198 -13.103 1.00 98.44 89 LYS A O 1
ATOM 763 N N . MET A 1 90 ? -3.130 -17.999 -12.744 1.00 98.44 90 MET A N 1
ATOM 764 C CA . MET A 1 90 ? -4.031 -18.113 -11.592 1.00 98.44 90 MET A CA 1
ATOM 765 C C . MET A 1 90 ? -5.507 -18.304 -11.981 1.00 98.44 90 MET A C 1
ATOM 767 O O . MET A 1 90 ? -6.334 -18.464 -11.092 1.00 98.44 90 MET A O 1
ATOM 771 N N . GLY A 1 91 ? -5.856 -18.251 -13.271 1.00 97.94 91 GLY A N 1
ATOM 772 C CA . GLY A 1 91 ? -7.245 -18.342 -13.732 1.00 97.94 91 GLY A CA 1
ATOM 773 C C . GLY A 1 91 ? -8.090 -17.090 -13.464 1.00 97.94 91 GLY A C 1
ATOM 774 O O . GLY A 1 91 ? -9.304 -17.138 -13.622 1.00 97.94 91 GLY A O 1
ATOM 775 N N . LEU A 1 92 ? -7.474 -15.963 -13.083 1.00 97.88 92 LEU A N 1
ATOM 776 C CA . LEU A 1 92 ? -8.178 -14.689 -12.871 1.00 97.88 92 LEU A CA 1
ATOM 777 C C . LEU A 1 92 ? -8.581 -14.020 -14.191 1.00 97.88 92 LEU A C 1
ATOM 779 O O . LEU A 1 92 ? -9.501 -13.207 -14.222 1.00 97.88 92 LEU A O 1
ATOM 783 N N . ILE A 1 93 ? -7.862 -14.324 -15.275 1.00 97.25 93 ILE A N 1
ATOM 784 C CA . ILE A 1 93 ? -8.093 -13.769 -16.609 1.00 97.25 93 ILE A CA 1
ATOM 785 C C . ILE A 1 93 ? -8.075 -14.902 -17.632 1.00 97.25 93 ILE A C 1
ATOM 787 O O . ILE A 1 93 ? -7.109 -15.659 -17.702 1.00 97.25 93 ILE A O 1
ATOM 791 N N . ASP A 1 94 ? -9.108 -14.950 -18.471 1.00 97.50 94 ASP A N 1
ATOM 792 C CA . ASP A 1 94 ? -9.115 -15.735 -19.703 1.00 97.50 94 ASP A CA 1
ATOM 793 C C . ASP A 1 94 ? -8.440 -14.919 -20.824 1.00 97.50 94 ASP A C 1
ATOM 795 O O . ASP A 1 94 ? -8.987 -13.890 -21.242 1.00 97.50 94 ASP A O 1
ATOM 799 N N . PRO A 1 95 ? -7.259 -15.329 -21.323 1.00 97.19 95 PRO A N 1
ATOM 800 C CA . PRO A 1 95 ? -6.535 -14.571 -22.336 1.00 97.19 95 PRO A CA 1
ATOM 801 C C . PRO A 1 95 ? -7.247 -14.535 -23.694 1.00 97.19 95 PRO A C 1
ATOM 803 O O . PRO A 1 95 ? -6.977 -13.622 -24.473 1.00 97.19 95 PRO A O 1
ATOM 806 N N . ALA A 1 96 ? -8.159 -15.473 -23.978 1.00 97.25 96 ALA A N 1
ATOM 807 C CA . ALA A 1 96 ? -8.949 -15.455 -25.207 1.00 97.25 96 ALA A CA 1
ATOM 808 C C . ALA A 1 96 ? -10.014 -14.347 -25.183 1.00 97.25 96 ALA A C 1
ATOM 810 O O . ALA A 1 96 ? -10.292 -13.735 -26.211 1.00 97.25 96 ALA A O 1
ATOM 811 N N . LYS A 1 97 ? -10.586 -14.057 -24.006 1.00 97.38 97 LYS A N 1
ATOM 812 C CA . LYS A 1 97 ? -11.603 -13.004 -23.824 1.00 97.38 97 LYS A CA 1
ATOM 813 C C . LYS A 1 97 ? -10.998 -11.643 -23.492 1.00 97.38 97 LYS A C 1
ATOM 815 O O . LYS A 1 97 ? -11.517 -10.616 -23.917 1.00 97.38 97 LYS A O 1
ATOM 820 N N . SER A 1 98 ? -9.896 -11.644 -22.750 1.00 96.81 98 SER A N 1
ATOM 821 C CA . SER A 1 98 ? -9.248 -10.445 -22.220 1.00 96.81 98 SER A CA 1
ATOM 822 C C . SER A 1 98 ? -7.752 -10.454 -22.550 1.00 96.81 98 SER A C 1
ATOM 824 O O . SER A 1 98 ? -6.912 -10.620 -21.653 1.00 96.81 98 SER A O 1
ATOM 826 N N . PRO A 1 99 ? -7.380 -10.287 -23.833 1.00 96.00 99 PRO A N 1
ATOM 827 C CA . PRO A 1 99 ? -5.983 -10.232 -24.238 1.00 96.00 99 PRO A CA 1
ATOM 828 C C . PRO A 1 99 ? -5.289 -8.994 -23.658 1.00 96.00 99 PRO A C 1
ATOM 830 O O . PRO A 1 99 ? -5.885 -7.923 -23.495 1.00 96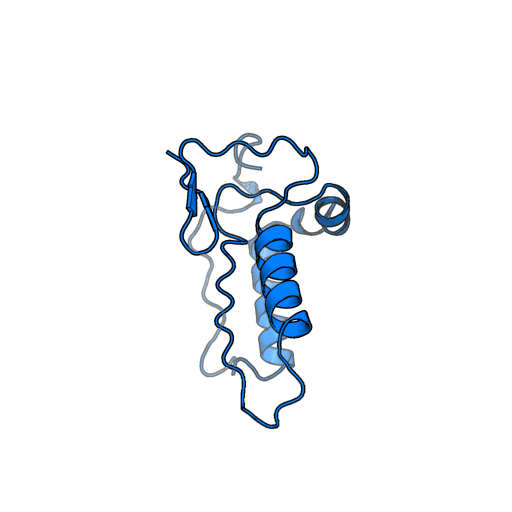.00 99 PRO A O 1
ATOM 833 N N . MET A 1 100 ? -3.995 -9.125 -23.361 1.00 95.06 100 MET A N 1
ATOM 834 C CA . MET A 1 100 ? -3.188 -8.001 -22.895 1.00 95.06 100 MET A CA 1
ATOM 835 C C . MET A 1 100 ? -3.137 -6.905 -23.965 1.00 95.06 100 MET A C 1
ATOM 837 O O . MET A 1 100 ? -2.588 -7.093 -25.047 1.00 95.06 100 MET A O 1
ATOM 841 N N . GLN A 1 101 ? -3.677 -5.733 -23.639 1.00 92.12 101 GL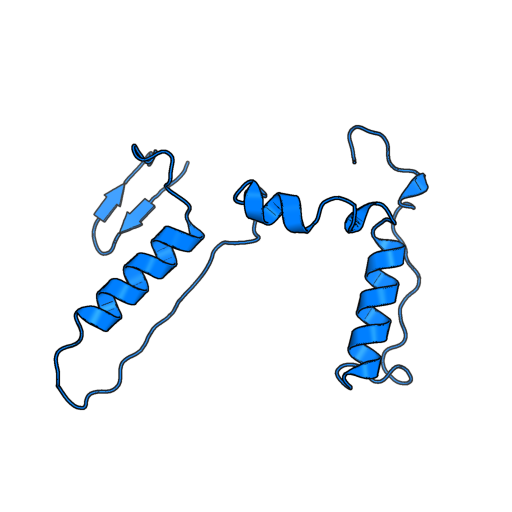N A N 1
ATOM 842 C CA . GLN A 1 101 ? -3.713 -4.597 -24.559 1.00 92.12 101 GLN A CA 1
ATOM 843 C C . GLN A 1 101 ? -2.303 -4.089 -24.895 1.00 92.12 101 GLN A C 1
ATOM 845 O O . GLN A 1 101 ? -1.389 -4.136 -24.062 1.00 92.12 101 GLN A O 1
ATOM 850 N N . ARG A 1 102 ? -2.116 -3.520 -26.088 1.00 90.19 102 ARG A N 1
ATOM 851 C CA . ARG A 1 102 ? -0.861 -2.828 -26.418 1.00 90.19 102 ARG A CA 1
ATOM 852 C C . ARG A 1 102 ? -0.644 -1.651 -25.458 1.00 90.19 102 ARG A C 1
ATOM 854 O O . ARG A 1 102 ? -1.590 -0.950 -25.105 1.00 90.19 102 ARG A O 1
ATOM 861 N N . TRP A 1 103 ? 0.597 -1.456 -25.013 1.00 89.12 103 TRP A N 1
ATOM 862 C CA . TRP A 1 103 ? 0.968 -0.280 -24.225 1.00 89.12 103 TRP A CA 1
ATOM 863 C C . TRP A 1 103 ? 0.839 0.992 -25.078 1.00 89.12 103 TRP A C 1
ATOM 865 O O . TRP A 1 103 ? 1.296 1.004 -26.220 1.00 89.12 103 TRP A O 1
ATOM 875 N N . LYS A 1 104 ? 0.179 2.025 -24.540 1.00 89.00 104 LYS A N 1
ATOM 876 C CA . LYS A 1 104 ? -0.056 3.312 -25.223 1.00 89.00 104 LYS A CA 1
ATOM 877 C C . LYS A 1 104 ? 0.657 4.500 -24.559 1.00 89.00 104 LYS A C 1
ATOM 879 O O . LYS A 1 104 ? 0.513 5.617 -25.039 1.00 89.00 104 LYS A O 1
ATOM 884 N N . GLY A 1 105 ? 1.354 4.279 -23.443 1.00 87.19 105 GLY A N 1
ATOM 885 C CA . GLY A 1 105 ? 2.136 5.322 -22.778 1.00 87.19 105 GLY A CA 1
ATOM 886 C C . GLY A 1 105 ? 3.525 5.482 -23.400 1.00 87.19 105 GLY A C 1
ATOM 887 O O . GLY A 1 105 ? 3.873 4.761 -24.336 1.00 87.19 105 GLY A O 1
ATOM 888 N N . ARG A 1 106 ? 4.323 6.395 -22.834 1.00 90.81 106 ARG A N 1
ATOM 889 C CA . ARG A 1 106 ? 5.770 6.494 -23.112 1.00 90.81 106 ARG A CA 1
ATOM 890 C C . ARG A 1 106 ? 6.468 5.183 -22.777 1.00 90.81 106 ARG A C 1
ATOM 892 O O . ARG A 1 106 ? 5.921 4.422 -21.987 1.00 90.81 106 ARG A O 1
ATOM 899 N N . ALA A 1 107 ? 7.614 4.897 -23.379 1.00 91.00 107 ALA A N 1
ATOM 900 C CA . ALA A 1 107 ? 8.388 3.729 -22.976 1.00 91.00 107 ALA A CA 1
ATOM 901 C C . ALA A 1 107 ? 9.157 4.013 -21.676 1.00 91.00 107 ALA A C 1
ATOM 903 O O . ALA A 1 107 ? 9.593 5.142 -21.451 1.00 91.00 107 ALA A O 1
ATOM 904 N N . TRP A 1 108 ? 9.385 3.004 -20.831 1.00 91.06 108 TRP A N 1
ATOM 905 C CA . TRP A 1 108 ? 10.209 3.178 -19.623 1.00 91.06 108 TRP A CA 1
ATOM 906 C C . TRP A 1 108 ? 11.609 3.709 -19.949 1.00 91.06 108 TRP A C 1
ATOM 908 O O . TRP A 1 108 ? 12.126 4.575 -19.251 1.00 91.06 108 TRP A O 1
ATOM 918 N N . SER A 1 109 ? 12.189 3.250 -21.059 1.00 90.25 109 SER A N 1
ATOM 919 C CA . SER A 1 109 ? 13.495 3.698 -21.554 1.00 90.25 109 SER A CA 1
ATOM 920 C C . SER A 1 109 ? 13.533 5.157 -22.025 1.00 90.25 109 SER A C 1
ATOM 922 O O . SER A 1 109 ? 14.617 5.677 -22.263 1.00 90.25 109 SER A O 1
ATOM 924 N N . GLU A 1 110 ? 12.379 5.800 -22.212 1.00 91.06 110 GLU A N 1
ATOM 925 C CA . GLU A 1 110 ? 12.269 7.207 -22.625 1.00 91.06 110 GLU A CA 1
ATOM 926 C C . GLU A 1 110 ? 12.144 8.161 -21.428 1.00 91.06 110 GLU A C 1
ATOM 928 O O . GLU A 1 110 ? 12.106 9.376 -21.619 1.00 91.06 110 GLU A O 1
ATOM 933 N N . LEU A 1 111 ? 12.043 7.631 -20.204 1.00 87.50 111 LEU A N 1
ATOM 934 C CA . LEU A 1 111 ? 11.927 8.444 -19.000 1.00 87.50 111 LEU A CA 1
ATOM 935 C C . LEU A 1 111 ? 13.274 9.043 -18.596 1.00 87.50 111 LEU A C 1
ATOM 937 O O . LEU A 1 111 ? 14.330 8.419 -18.702 1.00 87.50 111 LEU A O 1
ATOM 941 N N . THR A 1 112 ? 13.218 10.275 -18.105 1.00 80.00 112 THR A N 1
ATOM 942 C CA . THR A 1 112 ? 14.378 10.997 -17.577 1.00 80.00 112 THR A CA 1
ATOM 943 C C . THR A 1 112 ? 14.614 10.666 -16.104 1.00 80.00 112 THR A C 1
ATOM 945 O O . THR A 1 112 ? 13.719 10.196 -15.412 1.00 80.00 112 THR A O 1
ATOM 948 N N . GLY A 1 113 ? 15.799 10.987 -15.574 1.00 71.94 113 GLY A N 1
ATOM 949 C CA . GLY A 1 113 ? 16.112 10.789 -14.150 1.00 71.94 113 GLY A CA 1
ATOM 950 C C . GLY A 1 113 ? 15.277 11.624 -13.163 1.00 71.94 113 GLY A C 1
ATOM 951 O O . GLY A 1 113 ? 15.395 11.416 -11.967 1.00 71.94 113 GLY A O 1
ATOM 952 N N . ILE A 1 114 ? 14.456 12.570 -13.638 1.00 70.31 114 ILE A N 1
ATOM 953 C CA . ILE A 1 114 ? 13.461 13.291 -12.816 1.00 70.31 114 ILE A CA 1
ATOM 954 C C . ILE A 1 114 ? 12.166 12.467 -12.674 1.00 70.31 114 ILE A C 1
ATOM 956 O O . ILE A 1 114 ? 11.374 12.688 -11.763 1.00 70.31 114 ILE A O 1
ATOM 960 N N . GLU A 1 115 ? 11.940 11.527 -13.591 1.00 62.91 115 GLU A N 1
ATOM 961 C CA . GLU A 1 115 ? 10.740 10.692 -13.690 1.00 62.91 115 GLU A CA 1
ATOM 962 C C . GLU A 1 115 ? 10.972 9.251 -13.195 1.00 62.91 115 GLU A C 1
ATOM 964 O O . GLU A 1 115 ? 10.010 8.482 -13.122 1.00 62.91 115 GLU A O 1
ATOM 969 N N . LEU A 1 116 ? 12.227 8.902 -12.880 1.00 57.69 116 LEU A N 1
ATOM 970 C CA . LEU A 1 116 ? 12.677 7.639 -12.279 1.00 57.69 116 LEU A CA 1
ATOM 971 C C . LEU A 1 116 ? 12.879 7.808 -10.770 1.00 57.69 116 LEU A C 1
ATOM 973 O O . LEU A 1 116 ? 12.463 6.889 -10.030 1.00 57.69 116 LEU A O 1
#

pLDDT: mean 90.51, std 9.08, range [52.19, 98.5]

InterPro domains:
  IPR000917 Sulfatase, N-terminal [PF00884] (11-83)
  IPR017850 Alkaline-phosphatase-like, core domain superfamily [G3DSA:3.40.720.10] (2-115)
  IPR017850 Alkaline-phosphatase-like, core domain superfamily [SSF53649] (15-100)

Organism: NCBI:txid1658618